Protein AF-A0A949ZJP5-F1 (afdb_monomer_lite)

Secondary structure (DSSP, 8-state):
-TT-HHHHHHHHHHHHHS-HHHHHHHHHHHTTSS-EEEEE--BTS--EEEETTEEEES-SSPBPHHHHHHHHHHS-PBPTTS-B-

Foldseek 3Di:
DVPPPVVVVVLVLVLQLFDVLQSVQVVVQVVPFAAWDDWDQDAQAFIKTAHPRGIDGSDPGHHHPVRVVSSCVSQADQDPVRDGD

Sequence (85 aa):
MPYGSSWEEELDLLFQALPPRIADAAIRHSQGRGELLEIVLDLGREPEARFTDGEAFLDSSGVGHADIAYVAQHVGDFGDDNRAG

pLDDT: mean 87.9, std 14.28, range [46.84, 98.38]

Radius of gyration: 12.98 Å; chains: 1; bounding box: 32×29×30 Å

Structure (mmCIF, N/CA/C/O backbone):
data_AF-A0A949ZJP5-F1
#
_entry.id   AF-A0A949ZJP5-F1
#
loop_
_atom_site.group_PDB
_atom_site.id
_atom_site.type_symbol
_atom_site.label_atom_id
_atom_site.label_alt_id
_atom_site.label_comp_id
_atom_site.label_asym_id
_atom_site.label_entity_id
_atom_site.label_seq_id
_atom_site.pdbx_PDB_ins_code
_atom_site.Cartn_x
_atom_site.Cartn_y
_atom_site.Cartn_z
_atom_site.occupancy
_atom_site.B_iso_or_equiv
_atom_site.auth_seq_id
_atom_site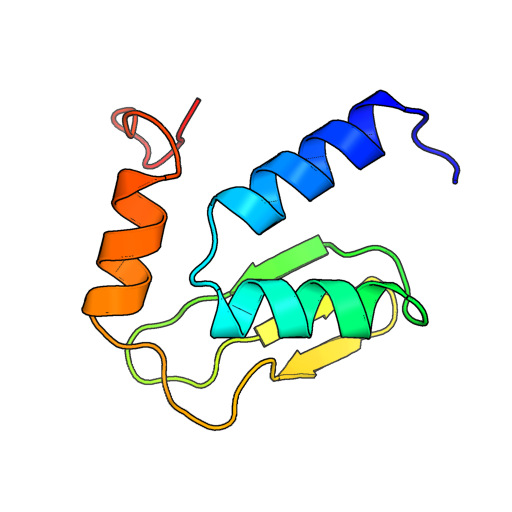.auth_comp_id
_atom_site.auth_asym_id
_atom_site.auth_atom_id
_atom_site.pdbx_PDB_model_num
ATOM 1 N N . MET A 1 1 ? -0.930 14.705 13.622 1.00 57.34 1 MET A N 1
ATOM 2 C CA . MET A 1 1 ? -0.398 13.332 13.541 1.00 57.34 1 MET A CA 1
ATOM 3 C C . MET A 1 1 ? 0.795 13.203 14.485 1.00 57.34 1 MET A C 1
ATOM 5 O O . MET A 1 1 ? 1.572 14.151 14.540 1.00 57.34 1 MET A O 1
ATOM 9 N N . PRO A 1 2 ? 0.924 12.116 15.264 1.00 64.75 2 PRO A N 1
ATOM 10 C CA . PRO A 1 2 ? 1.951 11.981 16.306 1.00 64.75 2 PRO A CA 1
ATOM 11 C C . PRO A 1 2 ? 3.385 11.732 15.791 1.00 64.75 2 PRO A C 1
ATOM 13 O O . PRO A 1 2 ? 4.316 11.818 16.586 1.00 64.75 2 PRO A O 1
ATOM 16 N N . TYR A 1 3 ? 3.582 11.484 14.490 1.00 70.19 3 TYR A N 1
ATOM 17 C CA . TYR A 1 3 ? 4.865 11.029 13.925 1.00 70.19 3 TYR A CA 1
ATOM 18 C C . TYR A 1 3 ? 5.689 12.085 13.155 1.00 70.19 3 TYR A C 1
ATOM 20 O O . TYR A 1 3 ? 6.785 11.786 12.691 1.00 70.19 3 TYR A O 1
ATOM 28 N N . GLY A 1 4 ? 5.229 13.340 13.071 1.00 75.31 4 GLY A N 1
ATOM 29 C CA . GLY A 1 4 ? 5.956 14.418 12.375 1.00 75.31 4 GLY A CA 1
ATOM 30 C C . GLY A 1 4 ? 5.965 14.289 10.840 1.00 75.31 4 GLY A C 1
ATOM 31 O O . GLY A 1 4 ? 5.353 13.383 10.288 1.00 75.31 4 GLY A O 1
ATOM 32 N N . SER A 1 5 ? 6.642 15.215 10.146 1.00 75.50 5 SER A N 1
ATOM 33 C CA . SER A 1 5 ? 6.644 15.311 8.670 1.00 75.50 5 SER A CA 1
ATOM 34 C C . SER A 1 5 ? 7.328 14.136 7.962 1.00 75.50 5 SER A C 1
ATOM 36 O O . SER A 1 5 ? 6.920 13.768 6.870 1.00 75.50 5 SER A O 1
ATOM 38 N N . SER A 1 6 ? 8.320 13.508 8.603 1.00 82.00 6 SER A N 1
ATOM 39 C CA . SER A 1 6 ? 9.041 12.343 8.059 1.00 82.00 6 SER A CA 1
ATOM 40 C C . SER A 1 6 ? 8.119 11.149 7.801 1.00 82.00 6 SER A C 1
ATOM 42 O O . SER A 1 6 ? 8.345 10.377 6.881 1.00 82.00 6 SER A O 1
ATOM 44 N N . TRP A 1 7 ? 7.067 10.997 8.606 1.00 82.31 7 TRP A N 1
ATOM 45 C CA . TRP A 1 7 ? 6.094 9.919 8.439 1.00 82.31 7 TRP A CA 1
ATOM 46 C C . TRP A 1 7 ? 5.180 10.131 7.229 1.00 82.31 7 TRP A C 1
ATOM 48 O O . TRP A 1 7 ? 4.829 9.179 6.541 1.00 82.31 7 TRP A O 1
ATOM 58 N N . GLU A 1 8 ? 4.799 11.380 6.956 1.00 84.69 8 GLU A N 1
ATOM 59 C CA . GLU A 1 8 ? 4.016 11.717 5.762 1.00 84.69 8 GLU A CA 1
ATOM 60 C C . GLU A 1 8 ? 4.850 11.473 4.493 1.00 84.69 8 GLU A C 1
ATOM 62 O O . GLU A 1 8 ? 4.345 10.894 3.537 1.00 84.69 8 GLU A O 1
ATOM 67 N N . GLU A 1 9 ? 6.146 11.798 4.529 1.00 87.50 9 GLU A N 1
ATOM 68 C CA . GLU A 1 9 ? 7.093 11.499 3.446 1.00 87.50 9 GLU A CA 1
ATOM 69 C C . GLU A 1 9 ? 7.264 9.983 3.219 1.00 87.50 9 GLU A C 1
ATOM 71 O O . GLU A 1 9 ? 7.239 9.527 2.077 1.00 87.50 9 GLU A O 1
ATOM 76 N N . GLU A 1 10 ? 7.391 9.181 4.283 1.00 87.56 10 GLU A N 1
ATOM 77 C CA . GLU A 1 10 ? 7.465 7.713 4.185 1.00 87.56 10 GLU A CA 1
ATOM 78 C C . GLU A 1 10 ? 6.182 7.097 3.604 1.00 87.56 10 GLU A C 1
ATOM 80 O O . GLU A 1 10 ? 6.251 6.203 2.756 1.00 87.56 10 GLU A O 1
ATOM 85 N N . LEU A 1 11 ? 5.009 7.590 4.013 1.00 90.31 11 LEU A N 1
ATOM 86 C CA . LEU A 1 11 ? 3.731 7.159 3.442 1.00 90.31 11 LEU A CA 1
ATOM 87 C C . LEU A 1 11 ? 3.611 7.536 1.964 1.00 90.31 11 LEU A C 1
ATOM 89 O O . LEU A 1 11 ? 3.158 6.721 1.158 1.00 90.31 11 LEU A O 1
ATOM 93 N N . ASP A 1 12 ? 4.048 8.734 1.587 1.00 90.38 12 ASP A N 1
ATOM 94 C CA . ASP A 1 12 ? 4.057 9.159 0.190 1.00 90.38 12 ASP A CA 1
ATOM 95 C C . ASP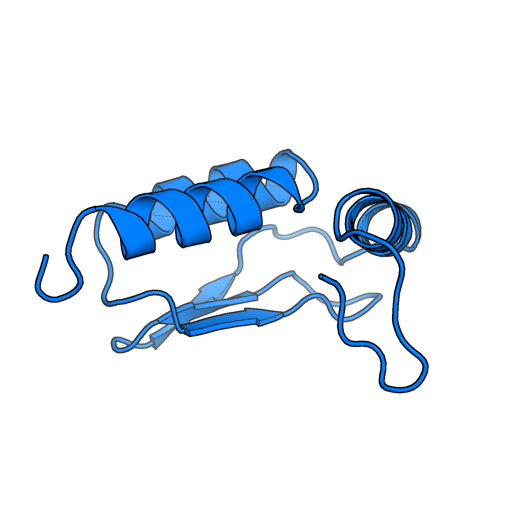 A 1 12 ? 4.986 8.279 -0.660 1.00 90.38 12 ASP A C 1
ATOM 97 O O . ASP A 1 12 ? 4.622 7.917 -1.782 1.00 90.38 12 ASP A O 1
ATOM 101 N N . LEU A 1 13 ? 6.151 7.884 -0.134 1.00 91.00 13 LEU A N 1
ATOM 102 C CA . LEU A 1 13 ? 7.055 6.934 -0.793 1.00 91.00 13 LEU A CA 1
ATOM 103 C C . LEU A 1 13 ? 6.411 5.551 -0.949 1.00 91.00 13 LEU A C 1
ATOM 105 O O . LEU A 1 13 ? 6.479 4.962 -2.030 1.00 91.00 13 LEU A O 1
ATOM 109 N N . LEU A 1 14 ? 5.730 5.054 0.089 1.00 92.69 14 LEU A N 1
ATOM 110 C CA . LEU A 1 14 ? 4.973 3.803 0.019 1.00 92.69 14 LEU A CA 1
ATOM 111 C C . LEU A 1 14 ? 3.921 3.859 -1.095 1.00 92.69 14 LEU A C 1
ATOM 113 O O . LEU A 1 14 ? 3.848 2.945 -1.917 1.00 92.69 14 LEU A O 1
ATOM 117 N N . PHE A 1 15 ? 3.117 4.922 -1.156 1.00 94.69 15 PHE A N 1
ATOM 118 C CA . PHE A 1 15 ? 2.072 5.042 -2.174 1.00 94.69 15 PHE A CA 1
ATOM 119 C C . PHE A 1 15 ? 2.641 5.165 -3.590 1.00 94.69 15 PHE A C 1
ATOM 121 O O . PHE A 1 15 ? 2.064 4.604 -4.520 1.00 94.69 15 PHE A O 1
ATOM 128 N N . GLN A 1 16 ? 3.788 5.827 -3.761 1.00 93.25 16 GLN A N 1
ATOM 129 C CA . GLN A 1 16 ? 4.482 5.913 -5.051 1.00 93.25 16 GLN A CA 1
ATOM 130 C C . GLN A 1 16 ? 5.007 4.555 -5.540 1.00 93.25 16 GLN A C 1
ATOM 132 O O . GLN A 1 16 ? 5.077 4.329 -6.751 1.00 93.25 16 GLN A O 1
ATOM 137 N N . ALA A 1 17 ? 5.336 3.640 -4.625 1.00 94.12 17 ALA A N 1
ATOM 138 C CA . ALA A 1 17 ? 5.811 2.303 -4.967 1.00 94.12 17 ALA A CA 1
ATOM 139 C C . ALA A 1 17 ? 4.692 1.328 -5.384 1.00 94.12 17 ALA A C 1
ATOM 141 O O . ALA A 1 17 ? 4.975 0.250 -5.909 1.00 94.12 17 ALA A O 1
ATOM 142 N N . LEU A 1 18 ? 3.419 1.677 -5.175 1.00 96.38 18 LEU A N 1
ATOM 143 C CA . LEU A 1 18 ? 2.280 0.802 -5.459 1.00 96.38 18 LEU A CA 1
ATOM 144 C C . LEU A 1 18 ? 1.717 1.004 -6.874 1.00 96.38 18 LEU A C 1
ATOM 146 O O . LEU A 1 18 ? 1.752 2.115 -7.406 1.00 96.38 18 LEU A O 1
ATOM 150 N N . PRO A 1 19 ? 1.104 -0.036 -7.478 1.00 97.19 19 PRO A N 1
ATOM 151 C CA . PRO A 1 19 ? 0.351 0.124 -8.714 1.00 97.19 19 PRO A CA 1
ATOM 152 C C . PRO A 1 19 ? -0.725 1.207 -8.540 1.00 97.19 19 PRO A C 1
ATOM 154 O O . PRO A 1 19 ? -1.425 1.182 -7.522 1.00 97.19 19 PRO A O 1
ATOM 157 N N . PRO A 1 20 ? -0.944 2.101 -9.526 1.00 95.69 20 PRO A N 1
ATOM 158 C CA . PRO A 1 20 ? -1.807 3.275 -9.350 1.00 95.69 20 PRO A CA 1
ATOM 159 C C . PRO A 1 20 ? -3.209 2.957 -8.812 1.00 95.69 20 PRO A C 1
ATOM 161 O O . PRO A 1 20 ? -3.698 3.625 -7.905 1.00 95.69 20 PRO A O 1
ATOM 164 N N . ARG A 1 21 ? -3.826 1.867 -9.294 1.00 95.75 21 ARG A N 1
ATOM 165 C CA . ARG A 1 21 ? -5.154 1.416 -8.835 1.00 95.75 21 ARG A CA 1
ATOM 166 C C . ARG A 1 21 ? -5.205 1.113 -7.329 1.00 95.75 21 ARG A C 1
ATOM 168 O O . ARG A 1 21 ? -6.219 1.367 -6.688 1.00 95.75 21 ARG A O 1
ATOM 175 N N . ILE A 1 22 ? -4.113 0.577 -6.781 1.00 97.62 22 ILE A N 1
ATOM 176 C CA . ILE A 1 22 ? -3.981 0.177 -5.376 1.00 97.62 22 ILE A CA 1
ATOM 177 C C . ILE A 1 22 ? -3.608 1.395 -4.528 1.00 97.62 22 ILE A C 1
ATOM 179 O O . ILE A 1 22 ? -4.216 1.610 -3.480 1.00 97.62 22 ILE A O 1
ATOM 183 N N . ALA A 1 23 ? -2.668 2.217 -5.009 1.00 97.00 23 ALA A N 1
ATOM 184 C CA . ALA A 1 23 ? -2.249 3.455 -4.355 1.00 97.00 23 ALA A CA 1
ATOM 185 C C . ALA A 1 23 ? -3.440 4.397 -4.118 1.00 97.00 23 ALA A C 1
ATOM 187 O O . ALA A 1 23 ? -3.699 4.806 -2.986 1.00 97.00 23 ALA A O 1
ATOM 188 N N . ASP A 1 24 ? -4.233 4.659 -5.162 1.00 96.81 24 ASP A N 1
ATOM 189 C CA . ASP A 1 24 ? -5.401 5.538 -5.082 1.00 96.81 24 ASP A CA 1
ATOM 190 C C . ASP A 1 24 ? -6.423 5.046 -4.047 1.00 96.81 24 ASP A C 1
ATOM 192 O O . ASP A 1 24 ? -7.024 5.840 -3.318 1.00 96.81 24 ASP A O 1
ATOM 196 N N . ALA A 1 25 ? -6.647 3.732 -3.972 1.00 96.56 25 ALA A N 1
ATOM 197 C CA . ALA A 1 25 ? -7.545 3.145 -2.988 1.00 96.56 25 ALA A CA 1
ATOM 198 C C . ALA A 1 25 ? -6.991 3.275 -1.562 1.00 96.56 25 ALA A C 1
ATOM 200 O O . ALA A 1 25 ? -7.726 3.692 -0.663 1.00 96.56 25 ALA A O 1
ATOM 201 N N . ALA A 1 26 ? -5.705 2.985 -1.357 1.00 96.12 26 ALA A N 1
ATOM 202 C CA . ALA A 1 26 ? -5.056 3.085 -0.054 1.00 96.12 26 ALA A CA 1
ATOM 203 C C . ALA A 1 26 ? -5.058 4.526 0.488 1.00 96.12 26 ALA A C 1
ATOM 205 O O . ALA A 1 26 ? -5.379 4.741 1.660 1.00 96.12 26 ALA A O 1
ATOM 206 N N . ILE A 1 27 ? -4.807 5.518 -0.374 1.00 95.50 27 ILE A N 1
ATOM 207 C CA . ILE A 1 27 ? -4.888 6.945 -0.029 1.00 95.50 27 ILE A CA 1
ATOM 208 C C . ILE A 1 27 ? -6.311 7.306 0.404 1.00 95.50 27 ILE A C 1
ATOM 210 O O . ILE A 1 27 ? -6.503 7.912 1.460 1.00 95.50 27 ILE A O 1
ATOM 214 N N . ARG A 1 28 ? -7.331 6.898 -0.368 1.00 94.81 28 ARG A N 1
ATOM 215 C CA . ARG A 1 28 ? -8.737 7.167 -0.022 1.00 94.81 28 ARG A CA 1
ATOM 216 C C . ARG A 1 28 ? -9.126 6.560 1.323 1.00 94.81 28 ARG A C 1
ATOM 218 O O . ARG A 1 28 ? -9.777 7.237 2.115 1.00 94.81 28 ARG A O 1
ATOM 225 N N . HIS A 1 29 ? -8.736 5.314 1.592 1.00 93.25 29 HIS A N 1
ATOM 226 C CA . HIS A 1 29 ? -9.034 4.667 2.870 1.00 93.25 29 HIS A CA 1
ATOM 227 C C . HIS A 1 29 ? -8.312 5.345 4.040 1.00 93.25 29 HIS A C 1
ATOM 229 O O . HIS A 1 29 ? -8.920 5.544 5.089 1.00 93.25 29 HIS A O 1
ATOM 235 N N . SER A 1 30 ? -7.072 5.794 3.841 1.00 89.62 30 SER A N 1
ATOM 236 C CA . SER A 1 30 ? -6.293 6.493 4.870 1.00 89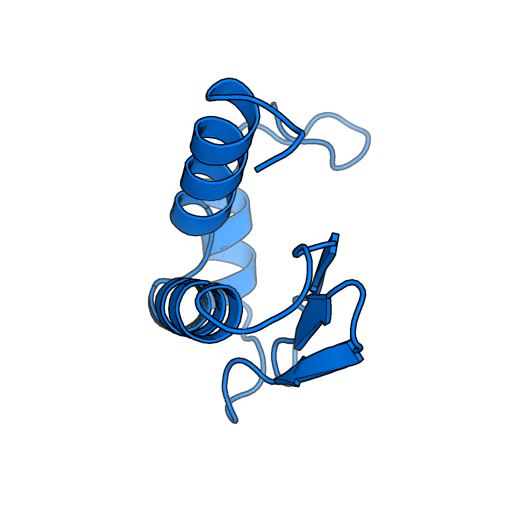.62 30 SER A CA 1
ATOM 237 C C . SER A 1 30 ? -6.923 7.819 5.331 1.00 89.62 30 SER A C 1
ATOM 239 O O . SER A 1 30 ? -6.685 8.241 6.458 1.00 89.62 30 SER A O 1
ATOM 241 N N . GLN A 1 31 ? -7.777 8.469 4.525 1.00 88.38 31 GLN A N 1
ATOM 242 C CA . GLN A 1 31 ? -8.403 9.755 4.887 1.00 88.38 31 GLN A CA 1
ATOM 243 C C . GLN A 1 31 ? -9.538 9.673 5.930 1.00 88.38 31 GLN A C 1
ATOM 245 O O . GLN A 1 31 ? -10.147 10.692 6.257 1.00 88.38 31 GLN A O 1
ATOM 250 N N . GLY A 1 32 ? -9.839 8.496 6.476 1.00 84.19 32 GLY A N 1
ATOM 251 C CA . GLY A 1 32 ? -10.896 8.345 7.485 1.00 84.19 32 GLY A CA 1
ATOM 252 C C . GLY A 1 32 ? -10.769 7.106 8.362 1.00 84.19 32 GLY A C 1
ATOM 253 O O . GLY A 1 32 ? -11.761 6.685 8.954 1.00 84.19 32 GLY A O 1
ATOM 254 N N . ARG A 1 33 ? -9.579 6.507 8.402 1.00 88.81 33 ARG A N 1
ATOM 255 C CA . ARG A 1 33 ? -9.262 5.283 9.145 1.00 88.81 33 ARG A CA 1
ATOM 256 C C . ARG A 1 33 ? -8.181 5.562 10.186 1.00 88.81 33 ARG A C 1
ATOM 258 O O . ARG A 1 33 ? -7.645 6.669 10.260 1.00 88.81 33 ARG A O 1
ATOM 265 N N . GLY A 1 34 ? -7.884 4.550 10.994 1.00 89.81 34 GLY A N 1
ATOM 266 C CA . GLY A 1 34 ? -6.708 4.502 11.852 1.00 89.81 34 GLY A CA 1
ATOM 267 C C . GLY A 1 34 ? -5.397 4.582 11.064 1.00 89.81 34 GLY A C 1
ATOM 268 O O . GLY A 1 34 ? -5.368 4.787 9.853 1.00 89.81 34 GLY A O 1
ATOM 269 N N . GLU A 1 35 ? -4.284 4.415 11.763 1.00 91.06 35 GLU A N 1
ATOM 270 C CA . GLU A 1 35 ? -2.956 4.458 11.150 1.00 91.06 35 GLU A CA 1
ATOM 271 C C . GLU A 1 35 ? -2.764 3.243 10.243 1.00 91.06 35 GLU A C 1
ATOM 273 O O . GLU A 1 35 ? -3.057 2.120 10.657 1.00 91.06 35 GLU A O 1
ATOM 278 N N . LEU A 1 36 ? -2.291 3.474 9.014 1.00 94.12 36 LEU A N 1
ATOM 279 C CA . LEU A 1 36 ? -1.937 2.409 8.080 1.00 94.12 36 LEU A CA 1
ATOM 280 C C . LEU A 1 36 ? -0.729 1.639 8.630 1.00 94.12 36 LEU A C 1
ATOM 282 O O . LEU A 1 36 ? 0.311 2.232 8.906 1.00 94.12 36 LEU A O 1
ATOM 286 N N . LEU A 1 37 ? -0.883 0.326 8.779 1.00 93.31 37 LEU A N 1
ATOM 287 C CA . LEU A 1 37 ? 0.140 -0.584 9.290 1.00 93.31 37 LEU A CA 1
ATOM 288 C C . LEU A 1 37 ? 0.879 -1.288 8.152 1.00 93.31 37 LEU A C 1
ATOM 290 O O . LEU A 1 37 ? 2.104 -1.340 8.152 1.00 93.31 37 LEU A O 1
ATOM 294 N N . GLU A 1 38 ? 0.136 -1.836 7.189 1.00 94.88 38 GLU A N 1
ATOM 295 C CA . GLU A 1 38 ? 0.698 -2.554 6.042 1.00 94.88 38 GLU A CA 1
ATOM 296 C C . GLU A 1 38 ? -0.285 -2.616 4.868 1.00 94.88 38 GLU A C 1
ATOM 298 O O . GLU A 1 38 ? -1.502 -2.488 5.040 1.00 94.88 38 GLU A O 1
ATOM 303 N N . ILE A 1 39 ? 0.258 -2.845 3.671 1.00 96.50 39 ILE A N 1
ATOM 304 C CA . ILE A 1 39 ? -0.495 -3.196 2.465 1.00 96.50 39 ILE A CA 1
ATOM 305 C C . ILE A 1 39 ? 0.000 -4.561 1.991 1.00 96.50 39 ILE A C 1
ATOM 307 O O . ILE A 1 39 ? 1.192 -4.748 1.754 1.00 96.50 39 ILE A O 1
ATOM 311 N N . VAL A 1 40 ? -0.919 -5.513 1.857 1.00 97.12 40 VAL A N 1
ATOM 312 C CA . VAL A 1 40 ? -0.635 -6.905 1.507 1.00 97.12 40 VAL A CA 1
ATOM 313 C C . VAL A 1 40 ? -1.008 -7.150 0.049 1.00 97.12 40 VAL A C 1
ATOM 315 O O . VAL A 1 40 ? -2.153 -6.940 -0.359 1.00 97.12 40 VAL A O 1
ATOM 318 N N . LEU A 1 41 ? -0.032 -7.618 -0.733 1.00 97.56 41 LEU A N 1
ATOM 319 C CA . LEU A 1 41 ? -0.181 -7.946 -2.150 1.00 97.56 41 LEU A CA 1
ATOM 320 C C . LEU A 1 41 ? 0.138 -9.420 -2.404 1.00 97.56 41 LEU A C 1
ATOM 322 O O . LEU A 1 41 ? 1.233 -9.776 -2.835 1.00 97.56 41 LEU A O 1
ATOM 326 N N . ASP A 1 42 ? -0.849 -10.277 -2.170 1.00 96.94 42 ASP A N 1
ATOM 327 C CA . ASP A 1 42 ? -0.734 -11.706 -2.443 1.00 96.94 42 ASP A CA 1
ATOM 328 C C . ASP A 1 42 ? -1.205 -12.026 -3.863 1.00 96.94 42 ASP A C 1
ATOM 330 O O . ASP A 1 42 ? -2.362 -11.797 -4.218 1.00 96.94 42 ASP A O 1
ATOM 334 N N . LEU A 1 43 ? -0.325 -12.614 -4.677 1.00 97.31 43 LEU A N 1
ATOM 335 C CA . LEU A 1 43 ? -0.635 -12.995 -6.054 1.00 97.31 43 LEU A CA 1
ATOM 336 C C . LEU A 1 43 ? -1.909 -13.861 -6.130 1.00 97.31 43 LEU A C 1
ATOM 338 O O . LEU A 1 43 ? -1.992 -14.942 -5.545 1.00 97.31 43 LEU A O 1
ATOM 342 N N . GLY A 1 44 ? -2.892 -13.393 -6.900 1.00 96.88 44 GLY A N 1
ATOM 343 C CA . GLY A 1 44 ? -4.194 -14.033 -7.089 1.00 96.88 44 GLY A CA 1
ATOM 344 C C . GLY A 1 44 ? -5.256 -13.685 -6.040 1.00 96.88 44 GLY A C 1
ATOM 345 O O . GLY A 1 44 ? -6.384 -14.156 -6.179 1.00 96.88 44 GLY A O 1
ATOM 346 N N . ARG A 1 45 ? -4.943 -12.873 -5.022 1.00 98.12 45 ARG A N 1
ATOM 347 C CA . ARG A 1 45 ? -5.889 -12.411 -3.988 1.00 98.12 45 ARG A CA 1
ATOM 348 C C . ARG A 1 45 ? -6.184 -10.925 -4.124 1.00 98.12 45 ARG A C 1
ATOM 350 O O . ARG A 1 45 ? -5.398 -10.197 -4.717 1.00 98.12 45 ARG A O 1
ATOM 357 N N . GLU A 1 46 ? -7.315 -10.476 -3.595 1.00 98.38 46 GLU A N 1
ATOM 358 C CA . GLU A 1 46 ? -7.633 -9.047 -3.511 1.00 98.38 46 GLU A CA 1
ATOM 359 C C . GLU A 1 46 ? -6.581 -8.326 -2.645 1.00 98.38 46 GLU A C 1
ATOM 361 O O . GLU A 1 46 ? -6.224 -8.842 -1.583 1.00 98.38 46 GLU A O 1
ATOM 366 N N . PRO A 1 47 ? -6.055 -7.168 -3.082 1.00 98.38 47 PRO A N 1
ATOM 367 C CA . PRO A 1 47 ? -5.118 -6.391 -2.278 1.00 98.38 47 PRO A CA 1
ATOM 368 C C . PRO A 1 47 ? -5.796 -5.857 -1.012 1.00 98.38 47 PRO A C 1
ATOM 370 O O . PRO A 1 47 ? -6.93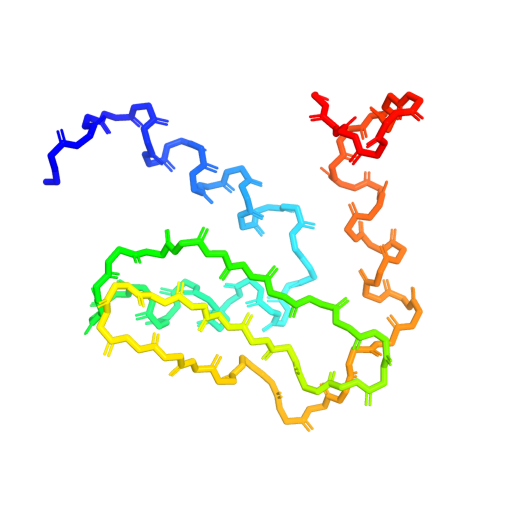1 -5.379 -1.066 1.00 98.38 47 PRO A O 1
ATOM 373 N N . GLU A 1 48 ? -5.087 -5.888 0.114 1.00 98.31 48 GLU A N 1
ATOM 374 C CA . GLU A 1 48 ? -5.619 -5.532 1.436 1.00 98.31 48 GLU A CA 1
ATOM 375 C C . GLU A 1 48 ? -4.750 -4.456 2.095 1.00 98.31 48 GLU A C 1
ATOM 377 O O . GLU A 1 48 ? -3.525 -4.521 2.040 1.00 98.31 48 GLU A O 1
ATOM 382 N N . ALA A 1 49 ? -5.373 -3.474 2.742 1.00 97.94 49 ALA A N 1
ATOM 383 C CA . ALA A 1 49 ? -4.713 -2.548 3.654 1.00 97.94 49 ALA A CA 1
ATOM 384 C C . ALA A 1 49 ? -5.154 -2.829 5.088 1.00 97.94 49 ALA A C 1
ATOM 386 O O . ALA A 1 49 ? -6.352 -2.952 5.365 1.00 97.94 49 ALA A O 1
ATOM 387 N N . ARG A 1 50 ? -4.193 -2.870 6.010 1.00 97.50 50 ARG A N 1
ATOM 388 C CA . ARG A 1 50 ? -4.456 -3.019 7.441 1.00 97.50 50 ARG A CA 1
ATOM 389 C C . ARG A 1 50 ? -4.181 -1.727 8.170 1.00 97.50 50 ARG A C 1
ATOM 391 O O . ARG A 1 50 ? -3.129 -1.121 8.002 1.00 97.50 50 ARG A O 1
ATOM 398 N N . PHE A 1 51 ? -5.125 -1.348 9.010 1.00 96.06 51 PHE A N 1
ATOM 399 C CA . PHE A 1 51 ? -5.090 -0.152 9.828 1.00 96.06 51 PHE A CA 1
ATOM 400 C C . PHE A 1 51 ? -5.229 -0.541 11.300 1.00 96.06 51 PHE A C 1
ATOM 402 O O . PHE A 1 51 ? -5.710 -1.629 11.626 1.00 96.06 51 PHE A O 1
ATOM 409 N N . THR A 1 52 ? -4.880 0.364 12.213 1.00 95.56 52 THR A N 1
ATOM 410 C CA . THR A 1 52 ? -5.079 0.138 13.657 1.00 95.56 52 THR A CA 1
ATOM 411 C C . THR A 1 52 ? -6.542 -0.090 14.054 1.00 95.56 52 THR A C 1
ATOM 413 O O . THR A 1 52 ? -6.804 -0.643 15.121 1.00 95.56 52 THR A O 1
ATOM 416 N N . ASP A 1 53 ? -7.494 0.298 13.202 1.00 95.75 53 ASP A N 1
ATOM 417 C CA . ASP A 1 53 ? -8.935 0.124 13.402 1.00 95.75 53 ASP A CA 1
ATOM 418 C C . ASP A 1 53 ? -9.565 -1.017 12.577 1.00 95.75 53 ASP A C 1
ATOM 420 O O . ASP A 1 53 ? -10.777 -1.223 12.655 1.00 95.75 53 ASP A O 1
ATOM 424 N N . GLY A 1 54 ? -8.767 -1.780 11.818 1.00 96.06 54 GLY A N 1
ATOM 425 C CA . GLY A 1 54 ? -9.212 -2.942 11.040 1.00 96.06 54 GLY A CA 1
ATOM 426 C C . GLY A 1 54 ? -8.643 -2.988 9.620 1.00 96.06 54 GLY A C 1
ATOM 427 O O . GLY A 1 54 ? -7.794 -2.188 9.242 1.00 96.06 54 GLY A O 1
ATOM 428 N N . GLU A 1 55 ? -9.152 -3.895 8.791 1.00 95.88 55 GLU A N 1
ATOM 429 C CA . GLU A 1 55 ? -8.683 -4.139 7.415 1.00 95.88 55 GLU A CA 1
ATOM 430 C C . GLU A 1 55 ? -9.636 -3.584 6.338 1.00 95.88 55 GLU A C 1
ATOM 432 O O . GLU A 1 55 ? -10.782 -3.211 6.623 1.00 95.88 55 GLU A O 1
ATOM 437 N N . ALA A 1 56 ? -9.148 -3.426 5.108 1.00 96.81 56 ALA A N 1
ATOM 438 C CA . ALA A 1 56 ? -9.935 -3.008 3.949 1.00 96.81 56 ALA A CA 1
ATOM 439 C C . ALA A 1 56 ? -9.368 -3.596 2.653 1.00 96.81 56 ALA A C 1
ATOM 441 O O . ALA A 1 56 ? -8.173 -3.476 2.392 1.00 96.81 56 ALA A O 1
ATOM 442 N N . PHE A 1 57 ? -10.234 -4.148 1.803 1.00 97.75 57 PHE A N 1
ATOM 443 C CA . PHE A 1 57 ? -9.858 -4.489 0.431 1.00 97.75 57 PHE A CA 1
ATOM 444 C C . PHE A 1 57 ? -9.745 -3.226 -0.425 1.00 97.75 57 PHE A C 1
ATOM 446 O O . PHE A 1 57 ? -10.609 -2.351 -0.372 1.00 97.75 57 PHE A O 1
ATOM 453 N N . LEU A 1 58 ? -8.676 -3.144 -1.215 1.00 97.62 58 LEU A N 1
ATOM 454 C CA . LEU A 1 58 ? -8.332 -1.975 -2.027 1.00 97.62 58 LEU A CA 1
ATOM 455 C C . LEU A 1 58 ? -8.864 -2.074 -3.465 1.00 97.62 58 LEU A C 1
ATOM 457 O O . LEU A 1 58 ? -9.113 -1.056 -4.108 1.00 97.62 58 LEU A O 1
ATOM 461 N N . ASP A 1 59 ? -9.053 -3.292 -3.967 1.00 96.44 59 ASP A N 1
ATOM 462 C CA . ASP A 1 59 ? -9.578 -3.586 -5.300 1.00 96.44 59 ASP A CA 1
ATOM 463 C C . ASP A 1 59 ? -10.269 -4.956 -5.269 1.00 96.44 59 ASP A C 1
ATOM 465 O O . ASP A 1 59 ? -9.808 -5.858 -4.575 1.00 96.44 59 ASP A O 1
ATOM 469 N N . SER A 1 60 ? -11.348 -5.127 -6.034 1.00 95.12 60 SER A N 1
ATOM 470 C CA . SER A 1 60 ? -12.027 -6.424 -6.187 1.00 95.12 60 SER A CA 1
ATOM 471 C C . SER A 1 60 ? -11.284 -7.391 -7.117 1.00 95.12 60 SER A C 1
ATOM 473 O O . SER A 1 60 ? -11.617 -8.570 -7.229 1.00 95.12 60 SER A O 1
ATOM 475 N N . SER A 1 61 ? -10.319 -6.876 -7.875 1.00 96.31 61 SER A N 1
ATOM 476 C CA . SER A 1 61 ? -9.485 -7.637 -8.793 1.00 96.31 61 SER A CA 1
ATOM 477 C C . SER A 1 61 ? -8.275 -8.170 -8.045 1.00 96.31 61 SER A C 1
ATOM 479 O O . SER A 1 61 ? -7.531 -7.409 -7.417 1.00 96.31 61 SER A O 1
ATOM 481 N N . GLY A 1 62 ? -8.041 -9.475 -8.176 1.00 97.00 62 GLY A N 1
ATOM 482 C CA . GLY A 1 62 ? -6.862 -10.109 -7.604 1.00 97.00 62 GLY A CA 1
ATOM 483 C C . GLY A 1 62 ? -5.560 -9.476 -8.103 1.00 97.00 62 GLY A C 1
ATOM 484 O O . GLY A 1 62 ? -5.459 -9.044 -9.253 1.00 97.00 62 GLY A O 1
ATOM 485 N N . VAL A 1 63 ? -4.555 -9.431 -7.236 1.00 98.31 63 VAL A N 1
ATOM 486 C CA . VAL A 1 63 ? -3.196 -8.994 -7.552 1.00 98.31 63 VAL A CA 1
ATOM 487 C C . VAL A 1 63 ? -2.622 -9.899 -8.638 1.00 98.31 63 VAL A C 1
ATOM 489 O O . VAL A 1 63 ? -2.596 -11.123 -8.504 1.00 98.31 63 VAL A O 1
ATOM 492 N N . GLY A 1 64 ? -2.167 -9.303 -9.735 1.00 97.94 64 GLY A N 1
ATOM 493 C CA . GLY A 1 64 ? -1.521 -9.994 -10.840 1.00 97.94 64 GLY A CA 1
ATOM 494 C C . GLY A 1 64 ? 0.002 -9.911 -10.776 1.00 97.94 64 GLY A C 1
ATOM 495 O O . GLY A 1 64 ? 0.586 -9.121 -10.040 1.00 97.94 64 GLY A O 1
ATOM 496 N N . HIS A 1 65 ? 0.671 -10.686 -11.634 1.00 97.56 65 HIS A N 1
ATOM 497 C CA . HIS A 1 65 ? 2.132 -10.631 -11.771 1.00 97.56 65 HIS A CA 1
ATOM 498 C C . HIS A 1 65 ? 2.631 -9.230 -12.148 1.00 97.56 65 HIS A C 1
ATOM 500 O O . HIS A 1 65 ? 3.711 -8.837 -11.725 1.00 97.56 65 HIS A O 1
ATOM 506 N N . ALA A 1 66 ? 1.845 -8.475 -12.925 1.00 96.56 66 ALA A N 1
ATOM 507 C CA . ALA A 1 66 ? 2.178 -7.104 -13.297 1.00 96.56 66 ALA A CA 1
ATOM 508 C C . ALA A 1 66 ? 2.179 -6.156 -12.090 1.00 96.56 66 ALA A C 1
ATOM 510 O O . ALA A 1 66 ? 3.017 -5.265 -12.039 1.00 96.56 66 ALA A O 1
ATOM 511 N N . ASP A 1 67 ? 1.296 -6.368 -11.111 1.00 96.75 67 ASP A N 1
ATOM 512 C CA . ASP A 1 67 ? 1.260 -5.564 -9.887 1.00 96.75 67 ASP A CA 1
ATOM 513 C C . ASP A 1 67 ? 2.489 -5.846 -9.015 1.00 96.75 67 ASP A C 1
ATOM 515 O O . A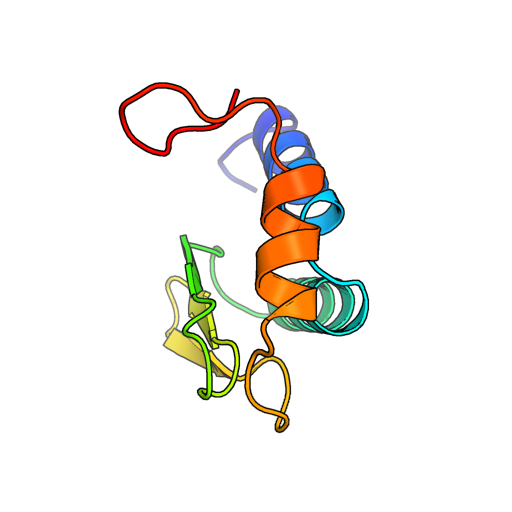SP A 1 67 ? 3.159 -4.916 -8.578 1.00 96.75 67 ASP A O 1
ATOM 519 N N . ILE A 1 68 ? 2.842 -7.124 -8.830 1.00 95.69 68 ILE A N 1
ATOM 520 C CA . ILE A 1 68 ? 4.056 -7.516 -8.096 1.00 95.69 68 ILE A CA 1
ATOM 521 C C . ILE A 1 68 ? 5.308 -6.981 -8.793 1.00 95.69 68 ILE A C 1
ATOM 523 O O . ILE A 1 68 ?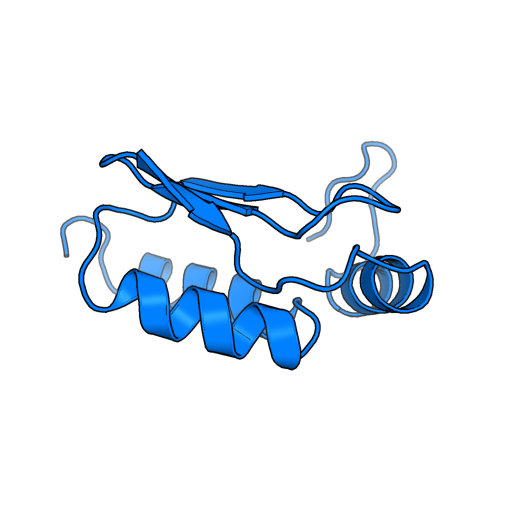 6.180 -6.408 -8.147 1.00 95.69 68 ILE A O 1
ATOM 527 N N . ALA A 1 69 ? 5.388 -7.128 -10.118 1.00 94.25 69 ALA A N 1
ATOM 528 C CA . ALA A 1 69 ? 6.504 -6.614 -10.902 1.00 94.25 69 ALA A CA 1
ATOM 529 C C . ALA A 1 69 ? 6.583 -5.085 -10.863 1.00 94.25 69 ALA A C 1
ATOM 531 O O . ALA A 1 69 ? 7.687 -4.549 -10.890 1.00 94.25 69 ALA A O 1
ATOM 532 N N . TYR A 1 70 ? 5.442 -4.388 -10.814 1.00 94.81 70 TYR A N 1
ATOM 533 C CA . TYR A 1 70 ? 5.404 -2.940 -10.641 1.00 94.81 70 TYR A CA 1
ATOM 534 C C . TYR A 1 70 ? 6.039 -2.573 -9.308 1.00 94.81 70 TYR A C 1
ATOM 536 O O . TYR A 1 70 ? 7.017 -1.836 -9.309 1.00 94.81 70 TYR A O 1
ATOM 544 N N . VAL A 1 71 ? 5.553 -3.140 -8.198 1.00 93.81 71 VAL A N 1
ATOM 545 C CA . VAL A 1 71 ? 6.114 -2.857 -6.869 1.00 93.81 71 VAL A CA 1
ATOM 546 C C . VAL A 1 71 ? 7.604 -3.139 -6.867 1.00 93.81 71 VAL A C 1
ATOM 548 O O . VAL A 1 71 ? 8.379 -2.240 -6.582 1.00 93.81 71 VAL A O 1
ATOM 551 N N . ALA A 1 72 ? 8.017 -4.316 -7.330 1.00 91.12 72 ALA A N 1
ATOM 552 C CA . ALA A 1 72 ? 9.417 -4.716 -7.395 1.00 91.12 72 ALA A CA 1
ATOM 553 C C . ALA A 1 72 ? 10.345 -3.784 -8.198 1.00 91.12 72 ALA A C 1
ATOM 555 O O . ALA A 1 72 ? 11.552 -3.828 -8.010 1.00 91.12 72 ALA A O 1
ATOM 556 N N . GLN A 1 73 ? 9.812 -2.967 -9.105 1.00 90.50 73 GLN A N 1
ATOM 557 C CA . GLN A 1 73 ? 10.594 -1.977 -9.853 1.00 90.50 73 GLN A CA 1
ATOM 558 C C . GLN A 1 73 ? 10.606 -0.589 -9.196 1.00 90.50 73 GLN A C 1
ATOM 560 O O . GLN A 1 73 ? 11.417 0.246 -9.590 1.00 90.50 73 GLN A O 1
ATOM 565 N N . HIS A 1 74 ? 9.681 -0.319 -8.270 1.00 89.06 74 HIS A N 1
ATOM 566 C CA . HIS A 1 74 ? 9.463 1.006 -7.678 1.00 89.06 74 HIS A CA 1
ATOM 567 C C . HIS A 1 74 ? 9.825 1.081 -6.191 1.00 89.06 74 HIS A C 1
ATOM 569 O O . HIS A 1 74 ? 10.104 2.169 -5.697 1.00 89.06 74 HIS A O 1
ATOM 575 N N . VAL A 1 75 ? 9.869 -0.047 -5.483 1.00 81.06 75 VAL A N 1
ATOM 576 C CA . VAL A 1 75 ? 10.782 -0.182 -4.346 1.00 81.06 75 VAL A CA 1
ATOM 577 C C . VAL A 1 75 ? 12.179 -0.400 -4.926 1.00 81.06 75 VAL A C 1
ATOM 579 O O . VAL A 1 75 ? 12.311 -1.140 -5.897 1.00 81.06 75 VAL A O 1
ATOM 582 N N . GLY A 1 76 ? 13.187 0.309 -4.406 1.00 68.00 76 GLY A N 1
ATOM 583 C CA . GLY A 1 76 ? 14.574 0.251 -4.887 1.00 68.00 76 GLY A CA 1
ATOM 584 C C . GLY A 1 76 ? 15.176 -1.161 -4.882 1.00 68.00 76 GLY A C 1
ATOM 585 O O . GLY A 1 76 ? 14.487 -2.146 -4.622 1.00 68.00 76 GLY A O 1
ATOM 586 N N . ASP A 1 77 ? 16.476 -1.280 -5.173 1.00 56.16 77 ASP A N 1
ATOM 587 C CA . ASP A 1 77 ? 17.138 -2.590 -5.252 1.00 56.16 77 ASP A CA 1
ATOM 588 C C . ASP A 1 77 ? 16.832 -3.444 -4.009 1.00 56.16 77 ASP A C 1
ATOM 590 O O . ASP A 1 77 ? 17.115 -3.054 -2.872 1.00 56.16 77 ASP A O 1
ATOM 594 N N . PHE A 1 78 ? 16.253 -4.627 -4.230 1.00 53.34 78 PHE A N 1
ATOM 595 C CA . PHE A 1 78 ? 16.074 -5.610 -3.170 1.00 53.34 78 PHE A CA 1
ATOM 596 C C . PHE A 1 78 ? 17.454 -6.052 -2.683 1.00 53.34 78 PHE A C 1
ATOM 598 O O . PHE A 1 78 ? 18.227 -6.655 -3.430 1.00 53.34 78 PHE A O 1
ATOM 605 N N . GLY A 1 79 ? 17.758 -5.785 -1.417 1.00 51.00 79 GLY A N 1
ATOM 606 C CA . GLY A 1 79 ? 18.824 -6.476 -0.709 1.00 51.00 79 GLY A CA 1
ATOM 607 C C . GLY A 1 79 ? 18.518 -7.972 -0.583 1.00 51.00 79 GLY A C 1
ATOM 608 O O . GLY A 1 79 ? 17.377 -8.410 -0.750 1.00 51.00 79 GLY A O 1
ATOM 609 N N . ASP A 1 80 ? 19.538 -8.764 -0.243 1.00 46.84 80 ASP A N 1
ATOM 610 C CA . ASP A 1 80 ? 19.476 -10.236 -0.137 1.00 46.84 80 ASP A CA 1
ATOM 611 C C . ASP A 1 80 ? 18.386 -10.781 0.820 1.00 46.84 80 ASP A C 1
ATOM 613 O O . ASP A 1 80 ? 18.128 -11.985 0.844 1.00 46.84 80 ASP A O 1
ATOM 617 N N . ASP A 1 81 ? 17.733 -9.928 1.617 1.00 58.56 81 ASP A N 1
ATOM 618 C CA . ASP A 1 81 ? 16.660 -10.276 2.554 1.00 58.56 81 ASP A CA 1
ATOM 619 C C . ASP A 1 81 ? 15.257 -9.788 2.134 1.00 58.56 81 ASP A C 1
ATOM 621 O O . ASP A 1 81 ? 14.347 -9.756 2.964 1.00 58.56 81 ASP A O 1
ATOM 625 N N . ASN A 1 82 ? 15.055 -9.450 0.853 1.00 52.44 82 ASN A N 1
ATOM 626 C CA . ASN A 1 82 ? 13.829 -8.830 0.326 1.00 52.44 82 ASN A CA 1
ATOM 627 C C . ASN A 1 82 ? 13.497 -7.466 0.968 1.00 52.44 82 ASN A C 1
ATOM 629 O O . ASN A 1 82 ? 12.346 -7.028 0.906 1.00 52.44 82 ASN A O 1
ATOM 633 N N . ARG A 1 83 ? 14.470 -6.778 1.580 1.00 54.00 83 ARG A N 1
ATOM 634 C CA . ARG A 1 83 ? 14.325 -5.367 1.963 1.00 54.00 83 ARG A CA 1
ATOM 635 C C . ARG A 1 83 ? 14.774 -4.479 0.815 1.00 54.00 83 ARG A C 1
ATOM 637 O O . ARG A 1 83 ? 15.873 -4.654 0.303 1.00 54.00 83 ARG A O 1
ATOM 644 N N . ALA A 1 84 ? 13.943 -3.515 0.448 1.00 56.06 84 ALA A N 1
ATOM 645 C CA . ALA A 1 84 ? 14.343 -2.418 -0.422 1.00 56.06 84 ALA A CA 1
ATOM 646 C C . ALA A 1 84 ? 14.758 -1.206 0.421 1.00 56.06 84 ALA A C 1
ATOM 648 O O . ALA A 1 84 ? 14.223 -0.997 1.515 1.00 56.06 84 ALA A O 1
ATOM 649 N N . GLY A 1 85 ? 15.713 -0.435 -0.092 1.00 50.28 85 GLY A N 1
ATOM 650 C CA . GLY A 1 85 ? 16.138 0.866 0.425 1.00 50.28 85 GLY A CA 1
ATOM 651 C C . GLY A 1 85 ? 16.175 1.904 -0.683 1.00 50.28 85 GLY A C 1
ATOM 652 O O . GLY A 1 85 ? 16.233 1.498 -1.866 1.00 50.28 85 GLY A O 1
#